Protein AF-A0A967WW66-F1 (afdb_monomer)

Solvent-accessible surface area (backbone atoms only — not comparable to full-atom values): 5607 Å² total; per-residue (Å²): 141,86,84,73,77,78,70,76,68,74,95,68,77,67,77,75,69,66,88,48,77,74,76,78,51,83,59,62,58,69,57,56,50,53,49,50,53,50,51,53,54,50,49,53,52,48,40,65,73,50,74,72,41,61,66,60,53,51,56,48,50,52,53,50,50,52,51,53,48,50,50,50,58,54,62,71,54,61,72,74,67,57,68,76,74,59,82,127

Radius of gyration: 24.59 Å; Cα contacts (8 Å, |Δi|>4): 11; chains: 1; bounding box: 50×44×71 Å

Sequence (88 aa):
MSQREFFRQMPGQSASLSPGLAERVHLDAPLLASLLMLMLGGLTVLYSAGGESMELVIRQCIRFGAGLGAMFVLAQFPPRSYRFWAPV

Structure (mmCIF, N/CA/C/O backbone):
data_AF-A0A967WW66-F1
#
_entry.id   AF-A0A967WW66-F1
#
loop_
_atom_site.group_PDB
_atom_site.id
_atom_site.type_symbol
_atom_site.label_atom_id
_atom_site.label_alt_id
_atom_site.label_comp_id
_atom_site.label_asym_id
_atom_site.label_entity_id
_atom_site.label_seq_id
_atom_site.pdbx_PDB_ins_code
_atom_site.Cartn_x
_atom_site.Cartn_y
_atom_site.Cartn_z
_atom_site.occupancy
_atom_site.B_iso_or_equiv
_atom_site.auth_seq_id
_atom_site.auth_comp_id
_atom_site.auth_asym_id
_atom_site.auth_atom_id
_atom_site.pdbx_PDB_model_num
ATOM 1 N N . MET A 1 1 ? 31.515 19.738 -53.428 1.00 47.03 1 MET A N 1
ATOM 2 C CA . MET A 1 1 ? 31.809 20.428 -52.153 1.00 47.03 1 MET A CA 1
ATOM 3 C C . MET A 1 1 ? 30.488 20.748 -51.458 1.00 47.03 1 MET A C 1
ATOM 5 O O . MET A 1 1 ? 29.829 21.696 -51.856 1.00 47.03 1 MET A O 1
ATOM 9 N N . SER A 1 2 ? 30.072 19.931 -50.484 1.00 54.66 2 SER A N 1
ATOM 10 C CA . SER A 1 2 ? 28.866 20.149 -49.670 1.00 54.66 2 SER A CA 1
ATOM 11 C C . SER A 1 2 ? 29.289 20.264 -48.207 1.00 54.66 2 SER A C 1
ATOM 13 O O . SER A 1 2 ? 29.616 19.268 -47.577 1.00 54.66 2 SER A O 1
ATOM 15 N N . GLN A 1 3 ? 29.379 21.502 -47.719 1.00 55.53 3 GLN A N 1
ATOM 16 C CA . GLN A 1 3 ? 29.742 21.847 -46.334 1.00 55.53 3 GLN A CA 1
ATOM 17 C C . GLN A 1 3 ? 28.646 22.679 -45.642 1.00 55.53 3 GLN A C 1
ATOM 19 O O . GLN A 1 3 ? 28.837 23.159 -44.532 1.00 55.53 3 GLN A O 1
ATOM 24 N N . ARG A 1 4 ? 27.496 22.889 -46.302 1.00 54.28 4 ARG A N 1
ATOM 25 C CA . ARG A 1 4 ? 26.410 23.759 -45.807 1.00 54.28 4 ARG A CA 1
ATOM 26 C C . ARG A 1 4 ? 25.162 22.996 -45.342 1.00 54.28 4 ARG A C 1
ATOM 28 O O . ARG A 1 4 ? 24.368 23.550 -44.601 1.00 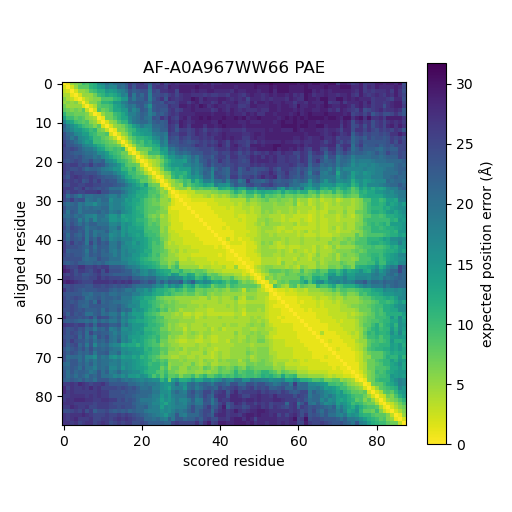54.28 4 ARG A O 1
ATOM 35 N N . GLU A 1 5 ? 25.041 21.715 -45.693 1.00 57.16 5 GLU A N 1
ATOM 36 C CA . GLU A 1 5 ? 23.900 20.842 -45.346 1.00 57.16 5 GLU A CA 1
ATOM 37 C C . GLU A 1 5 ? 24.074 20.136 -43.984 1.00 57.16 5 GLU A C 1
ATOM 39 O O . GLU A 1 5 ? 23.134 19.556 -43.444 1.00 57.16 5 GLU A O 1
ATOM 44 N N . PHE A 1 6 ? 25.285 20.17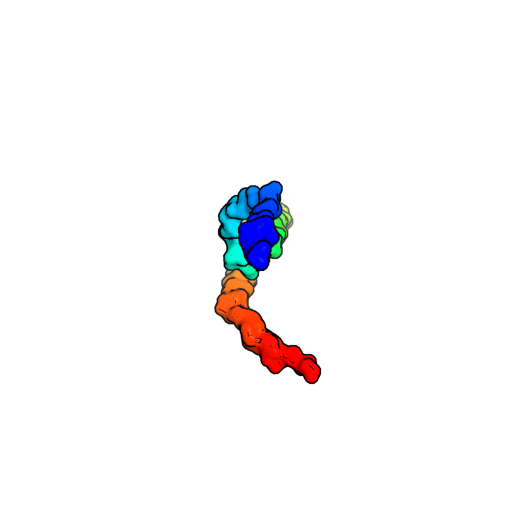6 -43.410 1.00 58.19 6 PHE A N 1
ATOM 45 C CA . PHE A 1 6 ? 25.589 19.546 -42.118 1.00 58.19 6 PHE A CA 1
ATOM 46 C C . PHE A 1 6 ? 25.114 20.372 -40.918 1.00 58.19 6 PHE A C 1
ATOM 48 O O . PHE A 1 6 ? 24.969 19.841 -39.821 1.00 58.19 6 PHE A O 1
ATOM 55 N N . PHE A 1 7 ? 24.757 21.640 -41.135 1.00 50.38 7 PHE A N 1
ATOM 56 C CA . PHE A 1 7 ? 23.989 22.431 -40.178 1.00 50.38 7 PHE A CA 1
ATOM 57 C C . PHE A 1 7 ? 22.493 22.103 -40.298 1.00 50.38 7 PHE A C 1
ATOM 59 O O . PHE A 1 7 ? 21.633 22.971 -40.412 1.00 50.38 7 PHE A O 1
ATOM 66 N N . ARG A 1 8 ? 22.180 20.808 -40.167 1.00 58.59 8 ARG A N 1
ATOM 67 C CA . ARG A 1 8 ? 20.999 20.345 -39.432 1.00 58.59 8 ARG A CA 1
ATOM 68 C C . ARG A 1 8 ? 21.110 20.852 -37.991 1.00 58.59 8 ARG A C 1
ATOM 70 O O . ARG A 1 8 ? 21.383 20.101 -37.063 1.00 58.59 8 ARG A O 1
ATOM 77 N N . GLN A 1 9 ? 20.917 22.146 -37.806 1.00 58.28 9 GLN A N 1
ATOM 78 C CA . GLN A 1 9 ? 20.449 22.694 -36.550 1.00 58.28 9 GLN A CA 1
ATOM 79 C C . GLN A 1 9 ? 18.962 22.911 -36.761 1.00 58.28 9 GLN A C 1
ATOM 81 O O . GLN A 1 9 ? 18.556 23.869 -37.407 1.00 58.28 9 GLN A O 1
ATOM 86 N N . MET A 1 10 ? 18.146 21.984 -36.269 1.00 56.88 10 MET A N 1
ATOM 87 C CA . MET A 1 10 ? 16.778 22.344 -35.933 1.00 56.88 10 MET A CA 1
ATOM 88 C C . MET A 1 10 ? 16.876 23.057 -34.580 1.00 56.88 10 MET A C 1
ATOM 90 O O . MET A 1 10 ? 17.216 22.399 -33.593 1.00 56.88 10 MET A O 1
ATOM 94 N N . PRO A 1 11 ? 16.649 24.382 -34.497 1.00 54.59 11 PRO A N 1
ATOM 95 C CA . PRO A 1 11 ? 16.571 25.095 -33.233 1.00 54.59 11 PRO A CA 1
ATOM 96 C C . PRO A 1 11 ? 15.206 24.779 -32.621 1.00 54.59 11 PRO A C 1
ATOM 98 O O . PRO A 1 11 ? 14.260 25.554 -32.650 1.00 54.59 11 PRO A O 1
ATOM 101 N N . GLY A 1 12 ? 15.113 23.558 -32.128 1.00 58.03 12 GLY A N 1
ATOM 102 C CA . GLY A 1 12 ? 14.043 23.023 -31.311 1.00 58.03 12 GLY A CA 1
ATOM 103 C C . GLY A 1 12 ? 14.707 22.151 -30.264 1.00 58.03 12 GLY A C 1
ATOM 104 O O . GLY A 1 12 ? 14.322 21.008 -30.061 1.00 58.03 12 GLY A O 1
ATOM 105 N N . GLN A 1 13 ? 15.775 22.672 -29.656 1.00 55.84 13 GLN A N 1
ATOM 106 C CA . GLN A 1 13 ? 16.321 22.153 -28.416 1.00 55.84 13 GLN A CA 1
ATOM 107 C C . GLN A 1 13 ? 15.297 22.488 -27.331 1.00 55.84 13 GLN A C 1
ATOM 109 O O . GLN A 1 13 ? 15.509 23.363 -26.494 1.00 55.84 13 GLN A O 1
ATOM 114 N N . SER A 1 14 ? 14.132 21.833 -27.409 1.00 56.62 14 SER A N 1
ATOM 115 C CA . SER A 1 14 ? 13.213 21.672 -26.296 1.00 56.62 14 SER A CA 1
ATOM 116 C C . SER A 1 14 ? 14.105 21.197 -25.175 1.00 56.62 14 SER A C 1
ATOM 118 O O . SER A 1 14 ? 14.718 20.133 -25.290 1.00 56.62 14 SER A O 1
ATOM 120 N N . ALA A 1 15 ? 14.282 22.051 -24.173 1.00 59.56 15 ALA A N 1
ATOM 121 C CA . ALA A 1 15 ? 15.031 21.733 -22.985 1.00 59.56 15 ALA A CA 1
ATOM 122 C C . ALA A 1 15 ? 14.563 20.352 -22.533 1.00 59.56 15 ALA A C 1
ATOM 124 O O . ALA A 1 15 ? 13.440 20.197 -22.055 1.00 59.56 15 ALA A O 1
ATOM 125 N N . SER A 1 16 ? 15.399 19.338 -22.762 1.00 56.84 16 SER A N 1
ATOM 126 C CA . SER A 1 16 ? 15.240 18.039 -22.141 1.00 56.84 16 SER A CA 1
ATOM 127 C C . SER A 1 16 ? 15.561 18.292 -20.679 1.00 56.84 16 SER A C 1
ATOM 129 O O . SER A 1 16 ? 16.683 18.068 -20.231 1.00 56.84 16 SER A O 1
ATOM 131 N N . LEU A 1 17 ? 14.588 18.870 -19.970 1.00 61.16 17 LEU A N 1
ATOM 132 C CA . LEU A 1 17 ? 14.518 18.864 -18.524 1.00 61.16 17 LEU A CA 1
ATOM 133 C C . LEU A 1 17 ? 14.769 17.408 -18.155 1.00 61.16 17 LEU A C 1
ATOM 135 O O . LEU A 1 17 ? 14.044 16.536 -18.631 1.00 61.16 17 LEU A O 1
ATOM 139 N N . SER A 1 18 ? 15.892 17.180 -17.471 1.00 60.03 18 SER A N 1
ATOM 140 C CA . SER A 1 18 ? 16.464 15.883 -17.119 1.00 60.03 18 SER A CA 1
ATOM 141 C C . SER A 1 18 ? 15.400 14.795 -17.036 1.00 60.03 18 SER A C 1
ATOM 143 O O . SER A 1 18 ? 14.417 15.046 -16.335 1.00 60.03 18 SER A O 1
ATOM 145 N N . PRO A 1 19 ? 15.564 13.618 -17.680 1.00 56.22 19 PRO A N 1
ATOM 146 C CA . PRO A 1 19 ? 14.619 12.520 -17.516 1.00 56.22 19 PRO A CA 1
ATOM 147 C C . PRO A 1 19 ? 14.486 12.273 -16.018 1.00 56.22 19 PRO A C 1
ATOM 149 O O . PRO A 1 19 ? 15.429 11.857 -15.336 1.00 56.22 19 PRO A O 1
ATOM 152 N N . GLY A 1 20 ? 13.353 12.733 -15.491 1.00 52.44 20 GLY A N 1
ATOM 153 C CA . GLY A 1 20 ? 13.141 12.852 -14.069 1.00 52.44 20 GLY A CA 1
ATOM 154 C C . GLY A 1 20 ? 13.172 11.461 -13.478 1.00 52.44 20 GLY A C 1
ATOM 155 O O . GLY A 1 20 ? 12.958 10.461 -14.162 1.00 52.44 20 GLY A O 1
ATOM 156 N N . LEU A 1 21 ? 13.362 11.394 -12.171 1.00 53.75 21 LEU A N 1
ATOM 157 C CA . LEU A 1 21 ? 13.196 10.180 -11.370 1.00 53.75 21 LEU A CA 1
ATOM 158 C C . LEU A 1 21 ? 11.918 9.369 -11.729 1.00 53.75 21 LEU A C 1
ATOM 160 O O . LEU A 1 21 ? 11.874 8.172 -11.471 1.00 53.75 21 LEU A O 1
ATOM 164 N N . ALA A 1 22 ? 10.938 9.996 -12.394 1.00 52.16 22 ALA A N 1
ATOM 165 C CA . ALA A 1 22 ? 9.775 9.414 -13.062 1.00 52.16 22 ALA A CA 1
ATOM 166 C C . ALA A 1 22 ? 10.051 8.293 -14.095 1.00 52.16 22 ALA A C 1
ATOM 168 O O . ALA A 1 22 ? 9.234 7.388 -14.195 1.00 52.16 22 ALA A O 1
ATOM 169 N N . GLU A 1 23 ? 11.158 8.296 -14.849 1.00 53.38 23 GLU A N 1
ATOM 170 C CA . GLU A 1 23 ? 11.395 7.270 -15.894 1.00 53.38 23 GLU A CA 1
ATOM 171 C C . GLU A 1 23 ? 12.058 5.995 -15.338 1.00 53.38 23 GLU A C 1
ATOM 173 O O . GLU A 1 23 ? 11.902 4.892 -15.865 1.00 53.38 23 GLU A O 1
ATOM 178 N N . ARG A 1 24 ? 12.785 6.126 -14.220 1.00 52.94 24 ARG A N 1
ATOM 179 C CA . ARG A 1 24 ? 13.495 5.007 -13.579 1.00 52.94 24 ARG A CA 1
ATOM 180 C C . ARG A 1 24 ? 12.629 4.212 -12.610 1.00 52.94 24 ARG A C 1
ATOM 182 O O . ARG A 1 24 ? 12.932 3.049 -12.353 1.00 52.94 24 ARG A O 1
ATOM 189 N N . VAL A 1 25 ? 11.562 4.803 -12.085 1.00 52.50 25 VAL A N 1
ATOM 190 C CA . VAL A 1 25 ? 10.643 4.108 -11.183 1.00 52.50 25 VAL A CA 1
ATOM 191 C C . VAL A 1 25 ? 9.543 3.454 -12.022 1.00 52.50 25 VAL A C 1
ATOM 193 O O . VAL A 1 25 ? 8.433 3.949 -12.120 1.00 52.50 25 VAL A O 1
ATOM 196 N N . HIS A 1 26 ? 9.870 2.301 -12.611 1.00 54.88 26 HIS A N 1
ATOM 197 C CA . HIS A 1 26 ? 8.906 1.325 -13.148 1.00 54.88 26 HIS A CA 1
ATOM 198 C C . HIS A 1 26 ? 8.174 0.545 -12.032 1.00 54.88 26 HIS A C 1
ATOM 200 O O . HIS A 1 26 ? 7.576 -0.497 -12.284 1.00 54.88 26 HIS A O 1
ATOM 206 N N . LEU A 1 27 ? 8.239 1.008 -10.778 1.00 55.66 27 LEU A N 1
ATOM 207 C CA . LEU A 1 27 ? 7.238 0.622 -9.794 1.00 55.66 27 LEU A CA 1
ATOM 208 C C . LEU A 1 27 ? 5.997 1.431 -10.128 1.00 55.66 27 LEU A C 1
ATOM 210 O O . LEU A 1 27 ? 6.098 2.652 -10.221 1.00 55.66 27 LEU A O 1
ATOM 214 N N . ASP A 1 28 ? 4.857 0.765 -10.277 1.00 74.25 28 ASP A N 1
ATOM 215 C CA . ASP A 1 28 ? 3.554 1.385 -10.498 1.00 74.25 28 ASP A CA 1
ATOM 216 C C . ASP A 1 28 ? 3.149 2.284 -9.313 1.00 74.25 28 ASP A C 1
ATOM 218 O O . ASP A 1 28 ? 2.237 1.982 -8.546 1.00 74.25 28 ASP A O 1
ATOM 222 N N . ALA A 1 29 ? 3.835 3.412 -9.139 1.00 69.81 29 ALA A N 1
ATOM 223 C CA . ALA A 1 29 ? 3.567 4.436 -8.148 1.00 69.81 29 ALA A CA 1
ATOM 224 C C . ALA A 1 29 ? 2.092 4.872 -8.147 1.00 69.81 29 ALA A C 1
ATOM 226 O O . ALA A 1 29 ? 1.535 4.973 -7.053 1.00 69.81 29 ALA A O 1
ATOM 227 N N . PRO A 1 30 ? 1.409 5.057 -9.301 1.00 80.25 30 PRO A N 1
ATOM 228 C CA . PRO A 1 30 ? -0.031 5.309 -9.289 1.00 80.25 30 PRO A CA 1
ATOM 229 C C . PRO A 1 30 ? -0.850 4.133 -8.733 1.00 80.25 30 PRO A C 1
ATOM 231 O O . PRO A 1 30 ? -1.786 4.369 -7.969 1.00 80.25 30 PRO A O 1
ATOM 234 N N . LEU A 1 31 ? -0.499 2.875 -9.040 1.00 80.56 31 LEU A N 1
ATOM 235 C CA . LEU A 1 31 ? -1.209 1.713 -8.488 1.00 80.56 31 LEU A CA 1
ATOM 236 C C . LEU A 1 31 ? -0.983 1.596 -6.984 1.00 80.56 31 LEU A C 1
ATOM 238 O O . LEU A 1 31 ? -1.949 1.444 -6.240 1.00 80.56 31 LEU A O 1
ATOM 242 N N . LEU A 1 32 ? 0.259 1.736 -6.523 1.00 82.56 32 LEU A N 1
ATOM 243 C CA . LEU A 1 32 ? 0.598 1.659 -5.104 1.00 82.56 32 LEU A CA 1
ATOM 244 C C . LEU A 1 32 ? -0.060 2.799 -4.311 1.00 82.56 32 LEU A C 1
ATOM 246 O O . LEU A 1 32 ? -0.582 2.563 -3.222 1.00 82.56 32 LEU A O 1
ATOM 250 N N . ALA A 1 33 ? -0.122 4.006 -4.882 1.00 85.62 33 ALA A N 1
ATOM 251 C CA . ALA A 1 33 ? -0.842 5.135 -4.299 1.00 85.62 33 ALA A CA 1
ATOM 252 C C . ALA A 1 33 ? -2.356 4.876 -4.220 1.00 85.62 33 ALA A C 1
ATOM 254 O O . ALA A 1 33 ? -2.950 5.059 -3.157 1.00 85.62 33 ALA A O 1
ATOM 255 N N . SER A 1 34 ? -2.978 4.401 -5.306 1.00 86.62 34 SER A N 1
ATOM 256 C CA . SER A 1 34 ? -4.409 4.062 -5.308 1.00 86.62 34 SER A CA 1
ATOM 257 C C . SER A 1 34 ? -4.740 2.942 -4.313 1.00 86.62 34 SER A C 1
ATOM 259 O O . SER A 1 34 ? -5.735 3.021 -3.593 1.00 86.62 34 SER A O 1
ATOM 261 N N . LEU A 1 35 ? -3.861 1.943 -4.196 1.00 88.75 35 LEU A N 1
ATOM 262 C CA . LEU A 1 35 ? -3.990 0.836 -3.258 1.00 88.75 35 LEU A CA 1
ATOM 263 C C . LEU A 1 35 ? -3.895 1.319 -1.807 1.00 88.75 35 LEU A C 1
ATOM 265 O O . LEU A 1 35 ? -4.741 0.956 -0.993 1.00 88.75 35 LEU A O 1
ATOM 269 N N . LEU A 1 36 ? -2.913 2.166 -1.483 1.00 89.44 36 LEU A N 1
ATOM 270 C CA . LEU A 1 36 ? -2.802 2.777 -0.155 1.00 89.44 36 LEU A CA 1
ATOM 271 C C . LEU A 1 36 ? -4.039 3.608 0.187 1.00 89.44 36 LEU A C 1
ATOM 273 O O . LEU A 1 36 ? -4.548 3.519 1.3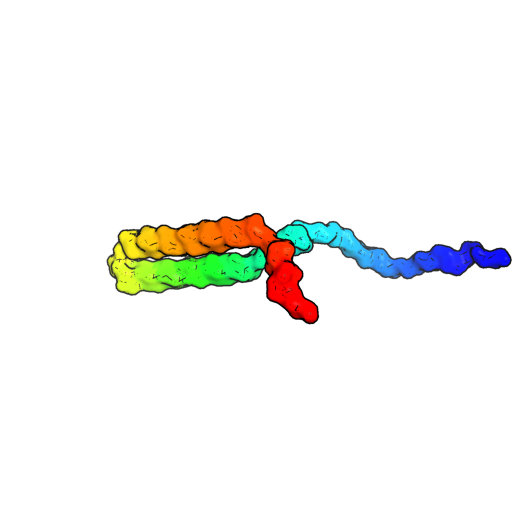03 1.00 89.44 36 LEU A O 1
ATOM 277 N N . MET A 1 37 ? -4.555 4.370 -0.775 1.00 93.5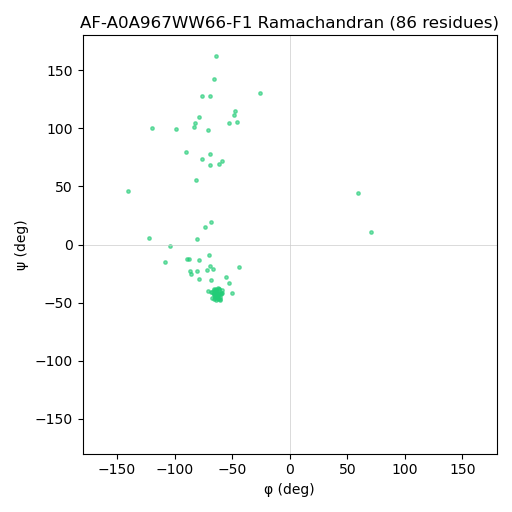6 37 MET A N 1
ATOM 278 C CA . MET A 1 37 ? -5.761 5.170 -0.586 1.00 93.56 37 MET A CA 1
ATOM 279 C C . MET A 1 37 ? -6.978 4.293 -0.256 1.00 93.56 37 MET A C 1
ATOM 281 O O . MET A 1 37 ? -7.725 4.604 0.673 1.00 93.56 37 MET A O 1
ATOM 285 N N . LEU A 1 38 ? -7.130 3.152 -0.937 1.00 91.94 38 LEU A N 1
ATOM 286 C CA . LEU A 1 38 ? -8.157 2.158 -0.615 1.00 91.94 38 LEU A CA 1
ATOM 287 C C . LEU A 1 38 ? -7.943 1.510 0.760 1.00 91.94 38 LEU A C 1
ATOM 289 O O . LEU A 1 38 ? -8.911 1.333 1.497 1.00 91.94 38 LEU A O 1
ATOM 293 N N . MET A 1 39 ? -6.704 1.177 1.138 1.00 91.56 39 MET A N 1
ATOM 294 C CA . MET A 1 39 ? -6.407 0.601 2.458 1.00 91.56 39 MET A CA 1
ATOM 295 C C . MET A 1 39 ? -6.767 1.563 3.591 1.00 91.56 39 MET A C 1
ATOM 297 O O . MET A 1 39 ? -7.398 1.148 4.563 1.00 91.56 39 MET A O 1
ATOM 301 N N . LEU A 1 40 ? -6.410 2.844 3.455 1.00 90.12 40 LEU A N 1
ATOM 302 C CA . LEU A 1 40 ? -6.734 3.876 4.440 1.00 90.12 40 LEU A CA 1
ATOM 303 C C . LEU A 1 40 ? -8.248 4.083 4.550 1.00 90.12 40 LEU A C 1
ATOM 305 O O . LEU A 1 40 ? -8.775 4.092 5.661 1.00 90.12 40 LEU A O 1
ATOM 309 N N . GLY A 1 41 ? -8.959 4.160 3.421 1.00 92.06 41 GLY A N 1
ATOM 310 C CA . GLY A 1 41 ? -10.425 4.220 3.415 1.00 92.06 41 GLY A CA 1
ATOM 311 C C . GLY A 1 41 ? -11.083 2.971 4.020 1.00 92.06 41 GLY A C 1
ATOM 312 O O . GLY A 1 41 ? -12.067 3.065 4.745 1.00 92.06 41 GLY A O 1
ATOM 313 N N . GLY A 1 42 ? -10.517 1.786 3.788 1.00 87.38 42 GLY A N 1
ATOM 314 C CA . GLY A 1 42 ? -10.983 0.547 4.410 1.00 87.38 42 GLY A CA 1
ATOM 315 C C . GLY A 1 42 ? -10.778 0.533 5.927 1.00 87.38 42 GLY A C 1
ATOM 316 O O . GLY A 1 42 ? -11.647 0.061 6.657 1.00 87.38 42 GLY A O 1
ATOM 317 N N . LEU A 1 43 ? -9.660 1.085 6.411 1.00 87.25 43 LEU A N 1
ATOM 318 C CA . LEU A 1 43 ? -9.379 1.233 7.842 1.00 87.25 43 LEU A CA 1
ATOM 319 C C . LEU A 1 43 ? -10.361 2.188 8.524 1.00 87.25 43 LEU A C 1
ATOM 321 O O . LEU A 1 43 ? -10.826 1.875 9.618 1.00 87.25 43 LEU A O 1
ATOM 325 N N . THR A 1 44 ? -10.700 3.321 7.900 1.00 85.69 44 THR A N 1
ATOM 326 C CA . THR A 1 44 ? -11.657 4.280 8.481 1.00 85.69 44 THR A CA 1
ATOM 327 C C . THR A 1 44 ? -13.058 3.682 8.582 1.00 85.69 44 THR A C 1
ATOM 329 O O . THR A 1 44 ? -13.705 3.807 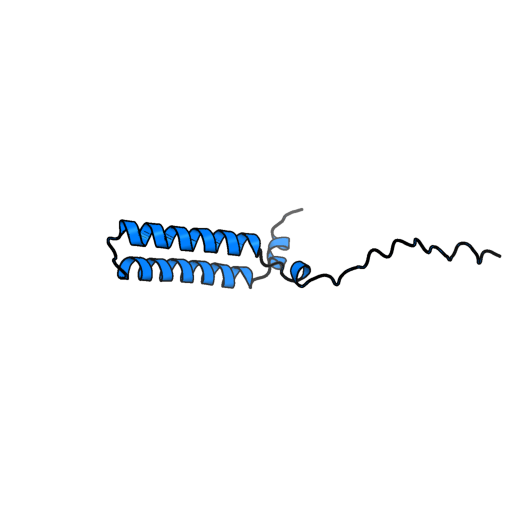9.623 1.00 85.69 44 THR A O 1
ATOM 332 N N . VAL A 1 45 ? -13.504 2.958 7.550 1.00 87.25 45 VAL A N 1
ATOM 333 C CA . VAL A 1 45 ? -14.786 2.235 7.569 1.00 87.25 45 VAL A CA 1
ATOM 334 C C . VAL A 1 45 ? -14.775 1.122 8.617 1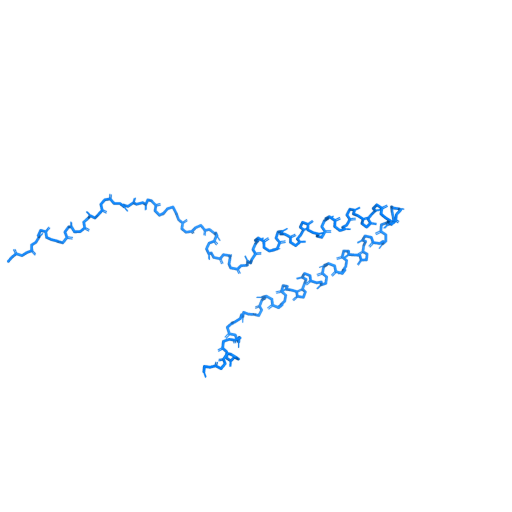.00 87.25 45 VAL A C 1
ATOM 336 O O . VAL A 1 45 ? -15.731 0.994 9.380 1.00 87.25 45 VAL A O 1
ATOM 339 N N . LEU A 1 46 ? -13.695 0.339 8.701 1.00 85.69 46 LEU A N 1
ATOM 340 C CA . LEU A 1 46 ? -13.577 -0.741 9.681 1.00 85.69 46 LEU A CA 1
ATOM 341 C C . LEU A 1 46 ? -13.551 -0.213 11.119 1.00 85.69 46 LEU A C 1
ATOM 343 O O . LEU A 1 46 ? -14.183 -0.805 11.987 1.00 85.69 46 LEU A O 1
ATOM 347 N N . TYR A 1 47 ? -12.858 0.898 11.371 1.00 83.75 47 TYR A N 1
ATOM 348 C CA . TYR A 1 47 ? -12.850 1.555 12.678 1.00 83.75 47 TYR A CA 1
ATOM 349 C C . TYR A 1 47 ? -14.252 2.039 13.069 1.00 83.75 47 TYR A C 1
ATOM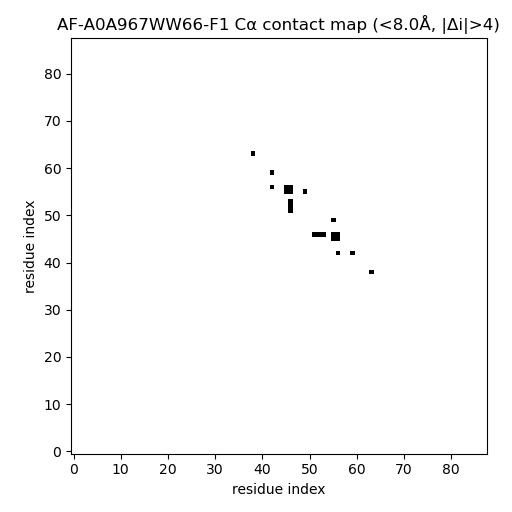 351 O O . TYR A 1 47 ? -14.684 1.840 14.204 1.00 83.75 47 TYR A O 1
ATOM 359 N N . SER A 1 48 ? -14.988 2.607 12.107 1.00 81.12 48 SER A N 1
ATOM 360 C CA . SER A 1 48 ? -16.356 3.082 12.320 1.00 81.12 48 SER A CA 1
ATOM 361 C C . SER A 1 48 ? -17.349 1.939 12.559 1.00 81.12 48 SER A C 1
ATOM 363 O O . SER A 1 48 ? -18.196 2.052 13.440 1.00 81.12 48 SER A O 1
ATOM 365 N N . ALA A 1 49 ? -17.238 0.831 11.820 1.00 78.31 49 ALA A N 1
ATOM 366 C CA . ALA A 1 49 ? -18.117 -0.332 11.967 1.00 78.31 49 ALA A CA 1
ATOM 367 C C . ALA A 1 49 ? -17.746 -1.219 13.169 1.00 78.31 49 ALA A C 1
ATOM 369 O O . ALA A 1 49 ? -18.607 -1.869 13.756 1.00 78.31 49 ALA A O 1
ATOM 370 N N . GLY A 1 50 ? -16.465 -1.251 13.536 1.00 73.00 50 GLY A N 1
ATOM 371 C CA . GLY A 1 50 ? -15.916 -2.069 14.616 1.00 73.00 50 GLY A CA 1
ATOM 372 C C . GLY A 1 50 ? -16.112 -1.497 16.021 1.00 73.00 50 GLY A C 1
ATOM 373 O O . GLY A 1 50 ? -15.564 -2.057 16.970 1.00 73.00 50 GLY A O 1
ATOM 374 N N . GLY A 1 51 ? -16.839 -0.384 16.163 1.00 76.25 51 GLY A N 1
ATOM 375 C CA . GLY A 1 51 ? -17.138 0.226 17.459 1.00 76.25 51 GLY A CA 1
ATOM 376 C C . GLY A 1 51 ? -15.886 0.628 18.237 1.00 76.25 51 GLY A C 1
ATOM 377 O O . GLY A 1 51 ? -15.790 0.320 19.418 1.00 76.25 51 GLY A O 1
ATOM 378 N N . GLU A 1 52 ? -14.910 1.258 17.571 1.00 66.31 52 GLU A N 1
ATOM 379 C CA . GLU A 1 52 ? -13.655 1.717 18.198 1.00 66.31 52 GLU A CA 1
ATOM 380 C C . GLU A 1 52 ? -12.672 0.599 18.616 1.00 66.31 52 GLU A C 1
ATOM 382 O O . GLU A 1 52 ? -11.655 0.842 19.268 1.00 66.31 52 GLU A O 1
ATOM 387 N N . SER A 1 53 ? -12.917 -0.645 18.193 1.00 76.69 53 SER A N 1
ATOM 388 C CA . SER A 1 53 ? -12.047 -1.781 18.515 1.00 76.69 53 SER A CA 1
ATOM 389 C C . SER A 1 53 ? -10.707 -1.704 17.773 1.00 76.69 53 SER A C 1
ATOM 391 O O . SER A 1 53 ? -10.576 -2.151 16.629 1.00 76.69 53 SER A O 1
ATOM 393 N N . MET A 1 54 ? -9.670 -1.212 18.456 1.00 79.00 54 MET A N 1
ATOM 394 C CA . MET A 1 54 ? -8.290 -1.174 17.946 1.00 79.00 54 MET A CA 1
ATOM 395 C C . MET A 1 54 ? -7.781 -2.565 17.518 1.00 79.00 54 MET A C 1
ATOM 397 O O . MET A 1 54 ? -6.977 -2.690 16.596 1.00 79.00 54 MET A O 1
ATOM 401 N N . GLU A 1 55 ? -8.298 -3.635 18.128 1.00 83.81 55 GLU A N 1
ATOM 402 C CA . GLU A 1 55 ? -7.956 -5.015 17.774 1.00 83.81 55 GLU A CA 1
ATOM 403 C C . GLU A 1 55 ? -8.327 -5.375 16.321 1.00 83.81 55 GLU A C 1
ATOM 405 O O . GLU A 1 55 ? -7.559 -6.052 15.630 1.00 83.81 55 GLU A O 1
ATOM 410 N N . LEU A 1 56 ? -9.465 -4.882 15.817 1.00 83.88 56 LEU A N 1
ATOM 411 C CA . LEU A 1 56 ? -9.881 -5.091 14.424 1.00 83.88 56 LEU A CA 1
ATOM 412 C C . LEU A 1 56 ? -8.949 -4.359 13.454 1.00 83.88 56 LEU A C 1
ATOM 414 O O . LEU A 1 56 ? -8.547 -4.927 12.436 1.00 83.88 56 LEU A O 1
ATOM 418 N N . VAL A 1 57 ? -8.552 -3.131 13.799 1.00 85.19 57 VAL A N 1
ATOM 419 C CA . VAL A 1 57 ? -7.608 -2.327 13.010 1.00 85.19 57 VAL A CA 1
ATOM 420 C C . VAL A 1 57 ? -6.246 -3.013 12.936 1.00 85.19 57 VAL A C 1
ATOM 422 O O . VAL A 1 57 ? -5.698 -3.160 11.846 1.00 85.19 57 VAL A O 1
ATOM 425 N N . ILE A 1 58 ? -5.724 -3.509 14.062 1.00 86.06 58 ILE A N 1
ATOM 426 C CA . ILE A 1 58 ? -4.440 -4.225 14.117 1.00 86.06 58 ILE A CA 1
ATOM 427 C C . ILE A 1 58 ? -4.476 -5.484 13.243 1.00 86.06 58 ILE A C 1
ATOM 429 O O . ILE A 1 58 ? -3.573 -5.697 12.430 1.00 86.06 58 ILE A O 1
ATOM 433 N N . ARG A 1 59 ? -5.535 -6.299 13.346 1.00 89.12 59 ARG A N 1
ATOM 434 C CA . ARG A 1 59 ? -5.705 -7.491 12.494 1.00 89.12 59 ARG A CA 1
ATOM 435 C C . ARG A 1 59 ? -5.736 -7.126 11.007 1.00 89.12 59 ARG A C 1
ATOM 437 O O . ARG A 1 59 ? -5.149 -7.840 10.191 1.00 89.12 59 ARG A O 1
ATOM 444 N N . GLN A 1 60 ? -6.379 -6.016 10.649 1.00 88.94 60 GLN A N 1
ATOM 445 C CA . GLN A 1 60 ? -6.437 -5.551 9.265 1.00 88.94 60 GLN A CA 1
ATOM 446 C C . GLN A 1 60 ? -5.087 -5.010 8.775 1.00 88.94 60 GLN A C 1
ATOM 448 O O . GLN A 1 60 ? -4.675 -5.331 7.661 1.00 88.94 60 GLN A O 1
ATOM 453 N N . CYS A 1 61 ? -4.354 -4.281 9.619 1.00 88.62 61 CYS A N 1
ATOM 454 C CA . CYS A 1 61 ? -2.992 -3.831 9.334 1.00 88.62 61 CYS A CA 1
ATOM 455 C C . CYS A 1 61 ? -2.047 -5.002 9.063 1.00 88.62 61 CYS A C 1
ATOM 457 O O . CYS A 1 61 ? -1.267 -4.941 8.117 1.00 88.62 61 CYS A O 1
ATOM 459 N N . ILE A 1 62 ? -2.141 -6.092 9.832 1.00 91.50 62 ILE A N 1
ATOM 460 C CA . ILE A 1 62 ? -1.330 -7.296 9.594 1.00 91.50 62 ILE A CA 1
ATOM 461 C C . ILE A 1 62 ? -1.661 -7.910 8.226 1.00 91.50 62 ILE A C 1
ATOM 463 O O . ILE A 1 62 ? -0.749 -8.274 7.486 1.00 91.50 62 ILE A O 1
ATOM 467 N N . ARG A 1 63 ? -2.945 -7.983 7.846 1.00 89.75 63 ARG A N 1
ATOM 468 C CA . ARG A 1 63 ? -3.366 -8.493 6.525 1.00 89.75 63 ARG A CA 1
ATOM 469 C C . ARG A 1 63 ? -2.864 -7.607 5.385 1.00 89.75 63 ARG A C 1
ATOM 471 O O . ARG A 1 63 ? -2.353 -8.130 4.396 1.00 89.75 63 ARG A O 1
ATOM 478 N N . PHE A 1 64 ? -2.969 -6.287 5.528 1.00 90.62 64 PHE A N 1
ATOM 479 C CA . PHE A 1 64 ? -2.451 -5.338 4.542 1.00 90.62 64 PHE A CA 1
ATOM 480 C C . PHE A 1 64 ? -0.926 -5.379 4.441 1.00 90.62 64 PHE A C 1
ATOM 482 O O . PHE A 1 64 ? -0.401 -5.438 3.333 1.00 90.62 64 PHE A O 1
ATOM 489 N N . GLY A 1 65 ? -0.220 -5.447 5.569 1.00 91.31 65 GLY A N 1
ATOM 490 C CA . GLY A 1 65 ? 1.233 -5.601 5.609 1.00 91.31 65 GLY A CA 1
ATOM 491 C C . GLY A 1 65 ? 1.702 -6.911 4.977 1.00 91.31 65 GLY A C 1
ATOM 492 O O . GLY A 1 65 ? 2.633 -6.899 4.178 1.00 91.31 65 GLY A O 1
ATOM 493 N N . ALA A 1 66 ? 1.025 -8.029 5.256 1.00 93.00 66 ALA A N 1
ATOM 494 C CA . ALA A 1 66 ? 1.324 -9.316 4.630 1.00 93.00 66 ALA A CA 1
ATOM 495 C C . ALA A 1 66 ? 1.099 -9.281 3.108 1.00 93.00 66 ALA A C 1
ATOM 497 O O . ALA A 1 66 ? 1.942 -9.766 2.356 1.00 93.00 66 ALA A O 1
ATOM 498 N N . GLY A 1 67 ? 0.003 -8.667 2.645 1.00 89.44 67 GLY A N 1
ATOM 499 C CA . GLY A 1 67 ? -0.289 -8.504 1.218 1.00 89.44 67 GLY A CA 1
ATOM 500 C C . GLY A 1 67 ? 0.718 -7.603 0.499 1.00 89.44 67 GLY A C 1
ATOM 501 O O . GLY A 1 67 ? 1.234 -7.979 -0.551 1.00 89.44 67 GLY A O 1
ATOM 502 N N . LEU A 1 68 ? 1.055 -6.451 1.088 1.00 87.69 68 LEU A N 1
ATOM 503 C CA . LEU A 1 68 ? 2.080 -5.543 0.564 1.00 87.69 68 LEU A CA 1
ATOM 504 C C . LEU A 1 68 ? 3.467 -6.188 0.570 1.00 87.69 68 LEU A C 1
ATOM 506 O O . LEU A 1 68 ? 4.203 -6.051 -0.401 1.00 87.69 68 LEU A O 1
ATOM 510 N N . GLY A 1 69 ? 3.813 -6.924 1.627 1.00 89.50 69 GLY A N 1
ATOM 511 C CA . GLY A 1 69 ? 5.063 -7.673 1.716 1.00 89.50 69 GLY A CA 1
ATOM 512 C C . GLY A 1 69 ? 5.155 -8.752 0.640 1.00 89.50 69 GLY A C 1
ATOM 513 O O . GLY A 1 69 ? 6.157 -8.824 -0.065 1.00 89.50 69 GLY A O 1
ATOM 514 N N . ALA A 1 70 ? 4.091 -9.537 0.445 1.00 87.56 70 ALA A N 1
ATOM 515 C CA . ALA A 1 70 ? 4.023 -10.527 -0.627 1.00 87.56 70 ALA A CA 1
ATOM 516 C C . ALA A 1 70 ? 4.146 -9.871 -2.011 1.00 87.56 70 ALA A C 1
ATOM 518 O O . ALA A 1 70 ? 4.940 -10.325 -2.832 1.00 87.56 70 ALA A O 1
ATOM 519 N N . MET A 1 71 ? 3.428 -8.769 -2.251 1.00 83.94 71 MET A N 1
ATOM 520 C CA . MET A 1 71 ? 3.536 -7.993 -3.488 1.00 83.94 71 MET A CA 1
ATOM 521 C C . MET A 1 71 ? 4.959 -7.468 -3.700 1.00 83.94 71 MET A C 1
ATOM 523 O O . MET A 1 71 ? 5.470 -7.562 -4.807 1.00 83.94 71 MET A O 1
ATOM 527 N N . PHE A 1 72 ? 5.619 -6.956 -2.659 1.00 81.75 72 PHE A N 1
ATOM 528 C CA . PHE A 1 72 ? 6.986 -6.445 -2.744 1.00 81.75 72 PHE A CA 1
ATOM 529 C C . PHE A 1 72 ? 7.991 -7.559 -3.048 1.00 81.75 72 PHE A C 1
ATOM 531 O O . PHE A 1 72 ? 8.849 -7.392 -3.909 1.00 81.75 72 PHE A O 1
ATOM 538 N N . VAL A 1 73 ? 7.855 -8.716 -2.395 1.00 83.44 73 VAL A N 1
ATOM 539 C CA . VAL A 1 73 ? 8.680 -9.900 -2.673 1.00 83.44 73 VAL A CA 1
ATOM 540 C C . VAL A 1 73 ? 8.494 -10.345 -4.123 1.00 83.44 73 VAL A C 1
ATOM 542 O O . VAL A 1 73 ? 9.483 -10.532 -4.822 1.00 83.44 73 VAL A O 1
ATOM 545 N N . LEU A 1 74 ? 7.250 -10.453 -4.600 1.00 74.88 74 LEU A N 1
ATOM 546 C CA . LEU A 1 74 ? 6.947 -10.825 -5.985 1.00 74.88 74 LEU A CA 1
ATOM 547 C C . LEU A 1 74 ? 7.423 -9.773 -6.998 1.00 74.88 74 LEU A C 1
ATOM 549 O O . LEU A 1 74 ? 7.953 -10.144 -8.038 1.00 74.88 74 LEU A O 1
ATOM 553 N N . ALA A 1 75 ? 7.291 -8.480 -6.692 1.00 73.94 75 ALA A N 1
ATOM 554 C CA . ALA A 1 75 ? 7.754 -7.382 -7.543 1.00 73.94 75 ALA A CA 1
ATOM 555 C C . ALA A 1 75 ? 9.287 -7.314 -7.635 1.00 73.94 75 ALA A C 1
ATOM 557 O O . ALA A 1 75 ? 9.826 -6.921 -8.669 1.00 73.94 75 ALA A O 1
ATOM 558 N N . GLN A 1 76 ? 9.995 -7.726 -6.578 1.00 69.00 76 GLN A N 1
ATOM 559 C CA . GLN A 1 76 ? 11.453 -7.853 -6.591 1.00 69.00 76 GLN A CA 1
ATOM 560 C C . GLN A 1 76 ? 11.940 -9.003 -7.484 1.00 69.00 76 GLN A C 1
ATOM 562 O 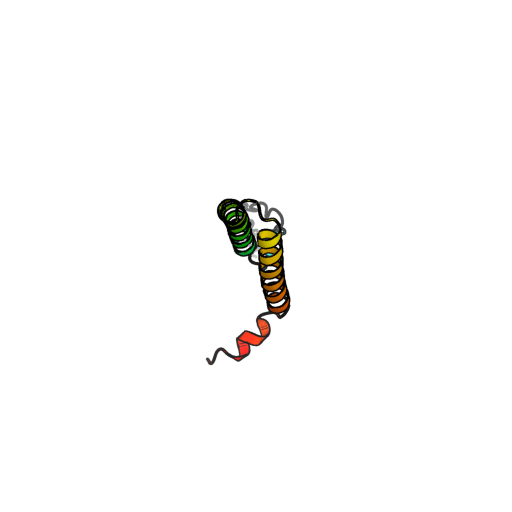O . GLN A 1 76 ? 13.100 -8.979 -7.889 1.00 69.00 76 GLN A O 1
ATOM 567 N N . PHE A 1 77 ? 11.087 -9.976 -7.841 1.00 66.62 77 PHE A N 1
ATOM 568 C CA . PHE A 1 77 ? 11.368 -10.943 -8.907 1.00 66.62 77 PHE A CA 1
ATOM 569 C C . PHE A 1 77 ? 11.002 -10.317 -10.261 1.00 66.62 77 PHE A C 1
ATOM 571 O O . PHE A 1 77 ? 9.828 -10.271 -10.630 1.00 66.62 77 PHE A O 1
ATOM 578 N N . PRO A 1 78 ? 11.979 -9.825 -11.043 1.00 57.16 78 PRO A N 1
ATOM 579 C CA . PRO A 1 78 ? 11.681 -9.049 -12.233 1.00 57.16 78 PRO A CA 1
ATOM 580 C C . PRO A 1 78 ? 10.981 -9.927 -13.285 1.00 57.16 78 PRO A C 1
ATOM 582 O O . PRO A 1 78 ? 11.412 -11.062 -13.524 1.00 57.16 78 PRO A O 1
ATOM 585 N N . PRO A 1 79 ? 9.996 -9.396 -14.030 1.00 52.00 79 PRO A N 1
ATOM 586 C CA . PRO A 1 79 ? 9.263 -10.099 -15.088 1.00 52.00 79 PRO A CA 1
ATOM 587 C C . PRO A 1 79 ? 10.118 -10.421 -16.332 1.00 52.00 79 PRO A C 1
ATOM 589 O O . PRO A 1 79 ? 9.586 -10.728 -17.396 1.00 52.00 79 PRO A O 1
ATOM 592 N N . ARG A 1 80 ? 11.456 -10.421 -16.232 1.00 50.78 80 ARG A N 1
ATOM 593 C CA . ARG A 1 80 ? 12.323 -10.970 -17.287 1.00 50.78 80 ARG A CA 1
ATOM 594 C C . ARG A 1 80 ? 12.168 -12.488 -17.439 1.00 50.78 80 ARG A C 1
ATOM 596 O O . ARG A 1 80 ? 12.449 -12.991 -18.520 1.00 50.78 80 ARG A O 1
ATOM 603 N N . SER A 1 81 ? 11.659 -13.191 -16.421 1.00 52.31 81 SER A N 1
ATOM 604 C CA . SER A 1 81 ? 11.343 -14.627 -16.519 1.00 52.31 81 SER A CA 1
ATOM 605 C C . SER A 1 81 ? 9.992 -14.913 -17.202 1.00 52.31 81 SER A C 1
ATOM 607 O O . SER A 1 81 ? 9.805 -15.978 -17.784 1.00 52.31 81 SER A O 1
ATOM 609 N N . TYR A 1 82 ? 9.059 -13.950 -17.221 1.00 53.34 82 TYR A N 1
ATOM 610 C CA . TYR A 1 82 ? 7.747 -14.133 -17.867 1.00 53.34 82 TYR A CA 1
ATOM 611 C C . TYR A 1 82 ? 7.828 -14.145 -19.397 1.00 53.34 82 TYR A C 1
ATOM 613 O O . TYR A 1 82 ? 6.972 -14.718 -20.065 1.00 53.34 82 TYR A O 1
ATOM 621 N N . ARG A 1 83 ? 8.896 -13.572 -19.969 1.00 53.22 83 ARG A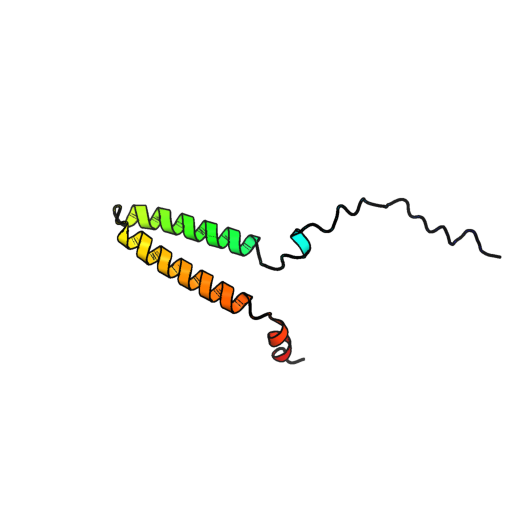 N 1
ATOM 622 C CA . ARG A 1 83 ? 9.114 -13.556 -21.422 1.00 53.22 83 ARG A CA 1
ATOM 623 C C . ARG A 1 83 ? 9.455 -14.929 -22.016 1.00 53.22 83 ARG A C 1
ATOM 625 O O . ARG A 1 83 ? 9.475 -15.043 -23.232 1.00 53.22 83 ARG A O 1
ATOM 632 N N . PHE A 1 84 ? 9.700 -15.947 -21.185 1.00 56.06 84 PHE A N 1
ATOM 633 C CA . PHE A 1 84 ? 9.888 -17.339 -21.617 1.00 56.06 84 PHE A CA 1
ATOM 634 C C . PHE A 1 84 ? 8.584 -18.150 -21.687 1.00 56.06 84 PHE A C 1
ATOM 636 O O . PHE A 1 84 ? 8.586 -19.234 -22.257 1.00 56.06 84 PHE A O 1
ATOM 643 N N . TRP A 1 85 ? 7.479 -17.638 -21.133 1.00 54.41 85 TRP A N 1
ATOM 644 C CA . TRP A 1 85 ? 6.172 -18.310 -21.130 1.00 54.41 85 TRP A CA 1
ATOM 645 C C . TRP A 1 85 ? 5.184 -17.726 -22.139 1.00 54.41 85 TRP A C 1
ATOM 647 O O . TRP A 1 85 ? 4.067 -18.219 -22.237 1.00 54.41 85 TRP A O 1
ATOM 657 N N . ALA A 1 86 ? 5.578 -16.691 -22.885 1.00 52.25 86 ALA A N 1
ATOM 658 C CA . ALA A 1 86 ? 4.855 -16.255 -24.070 1.00 52.25 86 ALA A CA 1
ATOM 659 C C . ALA A 1 86 ? 5.299 -17.152 -25.239 1.00 52.25 86 ALA A C 1
ATOM 661 O O . ALA A 1 86 ? 6.429 -16.988 -25.708 1.00 52.25 86 ALA A O 1
ATOM 662 N N . PRO A 1 87 ? 4.477 -18.118 -25.690 1.00 62.09 87 PRO A N 1
ATOM 663 C CA . PRO A 1 87 ? 4.765 -18.825 -26.925 1.00 62.09 87 PRO A CA 1
ATOM 664 C C . PRO A 1 87 ? 4.572 -17.824 -28.071 1.00 62.09 87 PRO A C 1
ATOM 666 O O . PRO A 1 87 ? 3.544 -17.145 -28.125 1.00 62.09 87 PRO A O 1
ATOM 669 N N . VAL A 1 88 ? 5.576 -17.700 -28.941 1.00 61.09 88 VAL A N 1
ATOM 670 C CA . VAL A 1 88 ? 5.416 -17.086 -30.270 1.00 61.09 88 VAL A CA 1
ATOM 671 C C . VAL A 1 88 ? 4.764 -18.082 -31.218 1.00 61.09 88 VAL A C 1
ATOM 673 O O . VAL A 1 88 ? 5.058 -19.291 -31.073 1.00 61.09 88 VAL A O 1
#

Secondary structure (DSSP, 8-state):
---SSS----S---------HHHH--S-HHHHHHHHHHHHHHHHHHHHHTTT-HHHHHHHHHHHHHHHHHHHHHHHS-TTTGGGSS--

Mean predicted aligned error: 14.88 Å

Foldseek 3Di:
DDPPVVPPPPVPPVPPPDPPVVVVPPPPPVVVVVVVVVLVVVLVVCCVVVVNPVVSSVVSVVVVVVVVVVVVVVVVVPCPVVVVVDDD

pLDDT: mean 71.55, std 15.27, range [47.03, 93.56]